Protein AF-A0A392SYA6-F1 (afdb_monomer)

Structure (mmCIF, N/CA/C/O backbone):
data_AF-A0A392SYA6-F1
#
_entry.id   AF-A0A392SYA6-F1
#
loop_
_atom_site.group_PDB
_atom_site.id
_atom_site.type_symbol
_atom_site.label_atom_id
_atom_site.label_alt_id
_atom_site.label_comp_id
_atom_site.label_asym_id
_atom_site.label_entity_id
_atom_site.label_seq_id
_atom_site.pdbx_PDB_ins_code
_atom_site.Cartn_x
_atom_site.Cartn_y
_atom_site.Cartn_z
_atom_site.occupancy
_atom_site.B_iso_or_equiv
_atom_site.auth_seq_id
_atom_site.auth_comp_id
_atom_site.auth_asym_id
_atom_site.auth_atom_id
_atom_site.pdbx_PDB_model_num
ATOM 1 N N . MET A 1 1 ? 7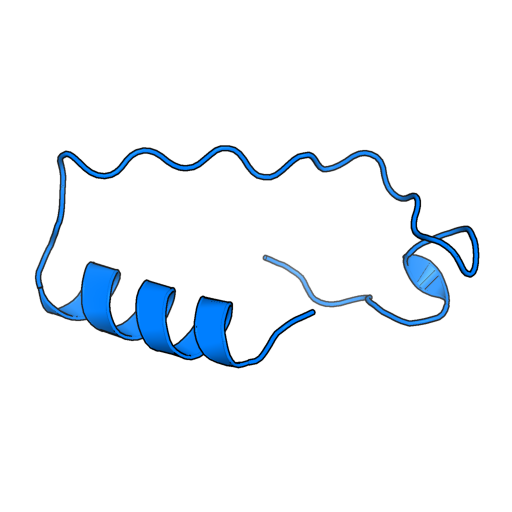.488 -3.337 -3.657 1.00 71.62 1 MET A N 1
ATOM 2 C CA . MET A 1 1 ? 6.541 -3.084 -2.550 1.00 71.62 1 MET A CA 1
ATOM 3 C C . MET A 1 1 ? 7.253 -3.406 -1.237 1.00 71.62 1 MET A C 1
ATOM 5 O O . MET A 1 1 ? 7.966 -4.400 -1.190 1.00 71.62 1 MET A O 1
ATOM 9 N N . GLU A 1 2 ? 7.185 -2.531 -0.231 1.00 92.25 2 GLU A N 1
ATOM 10 C CA . GLU A 1 2 ? 8.027 -2.620 0.978 1.00 92.25 2 GLU A CA 1
ATOM 11 C C . GLU A 1 2 ? 7.505 -3.654 1.984 1.00 92.25 2 GLU A C 1
ATOM 13 O O . GLU A 1 2 ? 6.359 -3.565 2.425 1.00 92.25 2 GLU A O 1
ATOM 18 N N . GLY A 1 3 ? 8.358 -4.580 2.432 1.00 94.62 3 GLY A N 1
ATOM 19 C CA . GLY A 1 3 ? 7.952 -5.676 3.327 1.00 94.62 3 GLY A CA 1
ATOM 20 C C . GLY A 1 3 ? 7.349 -5.217 4.661 1.00 94.62 3 GLY A C 1
ATOM 21 O O . GLY A 1 3 ? 6.423 -5.845 5.169 1.00 94.62 3 GLY A O 1
ATOM 22 N N . ILE A 1 4 ? 7.792 -4.068 5.183 1.00 96.88 4 ILE A N 1
ATOM 23 C CA . ILE A 1 4 ? 7.243 -3.488 6.418 1.00 96.88 4 ILE A CA 1
ATOM 24 C C . ILE A 1 4 ? 5.746 -3.168 6.299 1.00 96.88 4 ILE A C 1
ATOM 26 O O . ILE A 1 4 ? 5.010 -3.279 7.279 1.00 96.88 4 ILE A O 1
ATOM 30 N N . SER A 1 5 ? 5.277 -2.810 5.098 1.00 95.56 5 SER A N 1
ATOM 31 C CA . SER A 1 5 ? 3.856 -2.552 4.856 1.00 95.56 5 SER A CA 1
ATOM 32 C C . SER A 1 5 ? 3.037 -3.844 4.922 1.00 95.56 5 SER A C 1
ATOM 34 O O . SER A 1 5 ? 1.986 -3.861 5.559 1.00 95.56 5 SER A O 1
ATOM 36 N N . ASN A 1 6 ? 3.559 -4.956 4.397 1.00 95.69 6 ASN A N 1
ATOM 37 C CA . ASN A 1 6 ? 2.916 -6.270 4.471 1.00 95.69 6 ASN A CA 1
ATOM 38 C C . ASN A 1 6 ? 2.834 -6.781 5.918 1.00 95.69 6 ASN A C 1
ATOM 40 O O . ASN A 1 6 ? 1.784 -7.269 6.345 1.00 95.69 6 ASN A O 1
ATOM 44 N N . GLU A 1 7 ? 3.915 -6.640 6.691 1.00 98.19 7 GLU A N 1
ATOM 45 C CA . GLU A 1 7 ? 3.941 -7.007 8.113 1.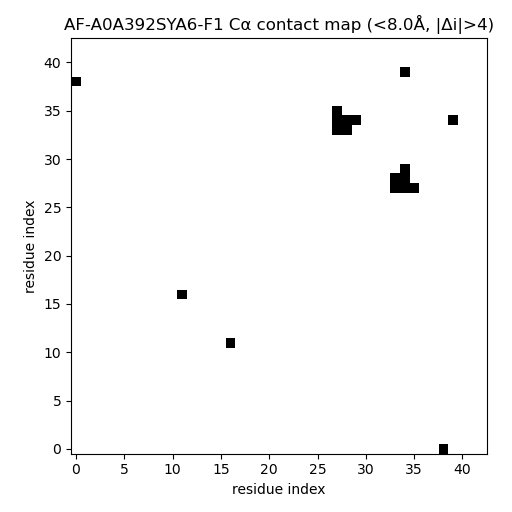00 98.19 7 GLU A CA 1
ATOM 46 C C . GLU A 1 7 ? 2.921 -6.193 8.922 1.00 98.19 7 GLU A C 1
ATOM 48 O O . GLU A 1 7 ? 2.130 -6.755 9.687 1.00 98.19 7 GLU A O 1
ATOM 53 N N . ALA A 1 8 ? 2.884 -4.875 8.707 1.00 97.69 8 ALA A N 1
ATOM 54 C CA . ALA A 1 8 ? 1.946 -3.984 9.380 1.00 97.69 8 ALA A CA 1
ATOM 55 C C . ALA A 1 8 ? 0.483 -4.286 9.008 1.00 97.69 8 ALA A C 1
ATOM 57 O O . ALA A 1 8 ? -0.366 -4.353 9.899 1.00 97.69 8 ALA A O 1
ATOM 58 N N . CYS A 1 9 ? 0.179 -4.512 7.724 1.00 96.94 9 CYS A N 1
ATOM 59 C CA . CYS A 1 9 ? -1.166 -4.866 7.257 1.00 96.94 9 CYS A CA 1
ATOM 60 C C . CYS A 1 9 ? -1.648 -6.202 7.845 1.00 96.94 9 CYS A C 1
ATOM 62 O O . CYS A 1 9 ? -2.793 -6.296 8.294 1.00 96.94 9 CYS A O 1
ATOM 64 N N . SER A 1 10 ? -0.770 -7.208 7.922 1.00 97.69 10 SER A N 1
ATOM 65 C CA . SER A 1 10 ? -1.069 -8.496 8.564 1.00 97.69 10 SER A CA 1
ATOM 66 C C . SER A 1 10 ? -1.440 -8.318 10.042 1.00 97.69 10 SER A C 1
ATOM 68 O O . SER A 1 10 ? -2.468 -8.821 10.508 1.00 97.69 10 SER A O 1
ATOM 70 N N . LEU A 1 11 ? -0.658 -7.519 10.772 1.00 98.44 11 LEU A N 1
ATOM 71 C CA . LEU A 1 11 ? -0.906 -7.231 12.183 1.00 98.44 11 LEU A CA 1
ATOM 72 C C . LEU A 1 11 ? -2.186 -6.413 12.404 1.00 98.44 11 LEU A C 1
ATOM 74 O O . LEU A 1 11 ? -2.954 -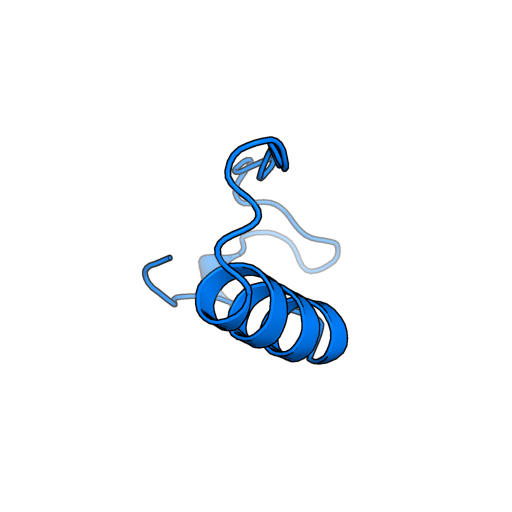6.700 13.3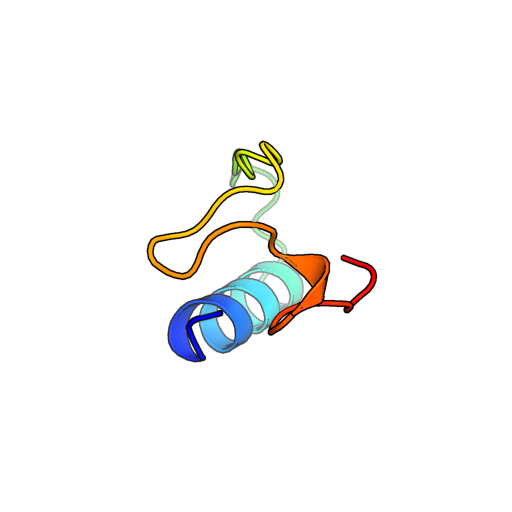23 1.00 98.44 11 LEU A O 1
ATOM 78 N N . ALA A 1 12 ? -2.447 -5.423 11.549 1.00 98.12 12 ALA A N 1
ATOM 79 C CA . ALA A 1 12 ? -3.654 -4.604 11.604 1.00 98.12 12 ALA A CA 1
ATOM 80 C C . ALA A 1 12 ? -4.927 -5.440 11.387 1.00 98.12 12 ALA A C 1
ATOM 82 O O . ALA A 1 12 ? -5.918 -5.243 12.100 1.00 98.12 12 ALA A O 1
ATOM 83 N N . GLY A 1 13 ? -4.881 -6.398 10.454 1.00 97.81 13 GLY A N 1
ATOM 84 C CA . GLY A 1 13 ? -5.942 -7.383 10.248 1.00 97.81 13 GLY A CA 1
ATOM 85 C C . GLY A 1 13 ? -6.125 -8.292 11.464 1.00 97.81 13 GLY A C 1
ATOM 86 O O . GLY A 1 13 ? -7.247 -8.462 11.941 1.00 97.81 13 GLY A O 1
ATOM 87 N N . HIS A 1 14 ? -5.025 -8.803 12.028 1.00 98.44 14 HIS A N 1
ATOM 88 C CA . HIS A 1 14 ? -5.056 -9.638 13.232 1.00 98.44 14 HIS A CA 1
ATOM 89 C C . HIS A 1 14 ? -5.657 -8.919 14.455 1.00 98.44 14 HIS A C 1
ATOM 91 O O . HIS A 1 14 ? -6.422 -9.519 15.209 1.00 98.44 14 HIS A O 1
ATOM 97 N N . TRP A 1 15 ? -5.351 -7.634 14.650 1.00 98.50 15 TRP A N 1
ATOM 98 C CA . TRP A 1 15 ? -5.861 -6.830 15.770 1.00 98.50 15 TRP A CA 1
ATOM 99 C C . TRP A 1 15 ? -7.234 -6.196 15.528 1.00 98.50 15 TRP A C 1
ATOM 101 O O . TRP A 1 15 ? -7.770 -5.551 16.431 1.00 98.50 15 TRP A O 1
ATOM 111 N N . GLY A 1 16 ? -7.818 -6.367 14.339 1.00 97.81 16 GLY A N 1
ATOM 112 C CA . GLY A 1 16 ? -9.151 -5.854 14.028 1.00 97.81 16 GLY A CA 1
ATOM 113 C C . GLY A 1 16 ? -9.237 -4.328 14.110 1.00 97.81 16 GLY A C 1
ATOM 114 O O . GLY A 1 16 ? -10.189 -3.793 14.683 1.00 97.81 16 GLY A O 1
ATOM 115 N N . LEU A 1 17 ? -8.247 -3.615 13.561 1.00 98.31 17 LEU A N 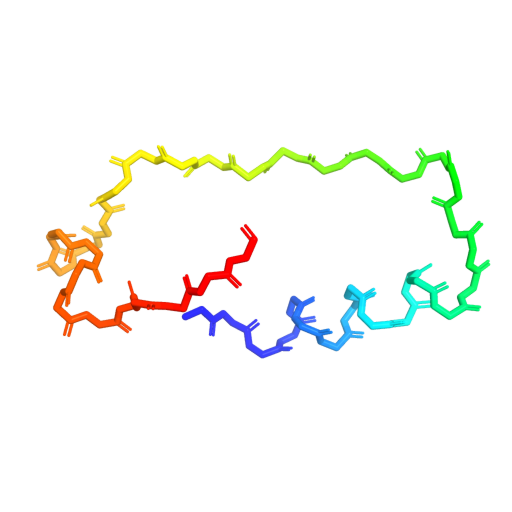1
ATOM 116 C CA . LEU A 1 17 ? -8.176 -2.148 13.607 1.00 98.31 17 LEU A CA 1
ATOM 117 C C . LEU A 1 17 ? -9.228 -1.473 12.701 1.00 98.31 17 LEU A C 1
ATOM 119 O O . LEU A 1 17 ? -8.890 -0.770 11.756 1.00 98.31 17 LEU A O 1
ATOM 123 N N . GLY A 1 18 ? -10.520 -1.612 13.008 1.00 97.44 18 GLY A N 1
ATOM 124 C CA . GLY A 1 18 ? -11.636 -1.143 12.166 1.00 97.44 18 GLY A CA 1
ATOM 125 C C . GLY A 1 18 ? -11.788 0.379 12.012 1.00 97.44 18 GLY A C 1
ATOM 126 O O . GLY A 1 18 ? -12.728 0.838 11.373 1.00 97.44 18 GLY A O 1
ATOM 127 N N . LYS A 1 19 ? -10.892 1.171 12.612 1.00 98.25 19 LYS A N 1
ATOM 128 C CA . LYS A 1 19 ? -10.799 2.627 12.403 1.00 98.25 19 LYS A CA 1
ATOM 129 C C . LYS A 1 19 ? -9.591 3.034 11.554 1.00 98.25 19 LYS A C 1
ATOM 131 O O . LYS A 1 19 ? -9.432 4.220 11.280 1.00 98.25 19 LYS A O 1
ATOM 136 N N . LEU A 1 20 ? -8.733 2.085 11.173 1.00 97.75 20 LEU A N 1
ATOM 137 C CA . LEU A 1 20 ? -7.639 2.327 10.242 1.00 97.75 20 LEU A CA 1
ATOM 138 C C . LEU A 1 20 ? -8.209 2.371 8.823 1.00 97.75 20 LEU A C 1
ATOM 140 O O . LEU A 1 20 ? -8.817 1.408 8.366 1.00 97.75 20 LEU A O 1
ATOM 144 N N . ILE A 1 21 ? -8.005 3.493 8.139 1.00 97.56 21 ILE A N 1
ATOM 145 C CA . ILE A 1 21 ? -8.396 3.689 6.743 1.00 97.56 21 ILE A CA 1
ATOM 146 C C . ILE A 1 21 ? -7.131 4.102 5.996 1.00 97.56 21 ILE A C 1
ATOM 148 O O . ILE A 1 21 ? -6.544 5.138 6.308 1.00 97.56 21 ILE A O 1
ATOM 152 N N . ALA A 1 22 ? -6.701 3.272 5.052 1.00 96.94 22 ALA A N 1
ATOM 153 C CA . ALA A 1 22 ? -5.553 3.534 4.195 1.00 96.94 22 ALA A CA 1
ATOM 154 C C . ALA A 1 22 ? -6.030 3.849 2.776 1.00 96.94 22 ALA A C 1
ATOM 156 O O . ALA A 1 22 ? -7.045 3.323 2.322 1.00 96.94 22 ALA A O 1
ATOM 157 N N . PHE A 1 23 ? -5.275 4.694 2.083 1.00 97.62 23 PHE A N 1
ATOM 158 C CA . PHE A 1 23 ? -5.463 4.962 0.666 1.00 97.62 23 PHE A CA 1
ATOM 159 C C . PHE A 1 23 ? -4.275 4.371 -0.078 1.00 97.62 23 PHE A C 1
ATOM 161 O O . PHE A 1 23 ? -3.132 4.736 0.198 1.00 97.62 23 PHE A O 1
ATOM 168 N N . TYR A 1 24 ? -4.558 3.446 -0.988 1.00 95.50 24 TYR A N 1
ATOM 169 C CA . TYR A 1 24 ? -3.582 2.943 -1.939 1.00 95.50 24 TYR A CA 1
ATOM 170 C C . TYR A 1 24 ? -3.687 3.796 -3.205 1.00 95.50 24 TYR A C 1
ATOM 172 O O . TYR A 1 24 ? -4.741 3.823 -3.839 1.00 95.50 24 TYR A O 1
ATOM 180 N N . ASP A 1 25 ? -2.640 4.565 -3.510 1.00 97.25 25 ASP A N 1
ATOM 181 C CA . ASP A 1 25 ? -2.578 5.376 -4.730 1.00 97.25 25 ASP A CA 1
ATOM 182 C C . ASP A 1 25 ? -2.239 4.480 -5.926 1.00 97.25 25 ASP A C 1
ATOM 18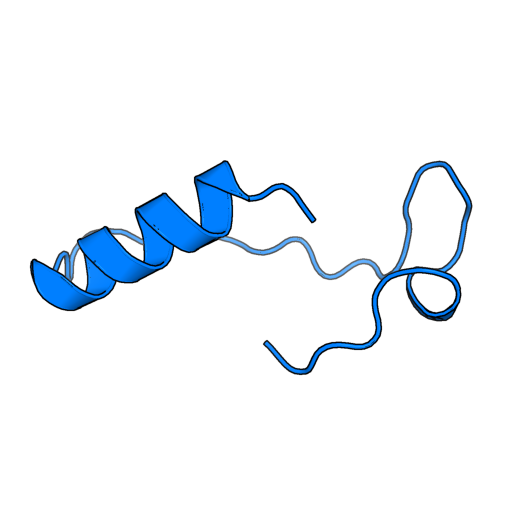4 O O . ASP A 1 25 ? -1.075 4.286 -6.277 1.00 97.25 25 ASP A O 1
ATOM 188 N N . ASP A 1 26 ? -3.279 3.886 -6.505 1.00 96.06 26 ASP A N 1
ATOM 189 C CA . ASP A 1 26 ? -3.185 2.965 -7.633 1.00 96.06 26 ASP A CA 1
ATOM 190 C C . ASP A 1 26 ? -3.088 3.711 -8.975 1.00 96.06 26 ASP A C 1
ATOM 192 O O . ASP A 1 26 ? -4.025 3.774 -9.775 1.00 96.06 26 ASP A O 1
ATOM 196 N N . ASN A 1 27 ? -1.940 4.342 -9.212 1.00 96.50 27 ASN A N 1
ATOM 197 C CA . ASN A 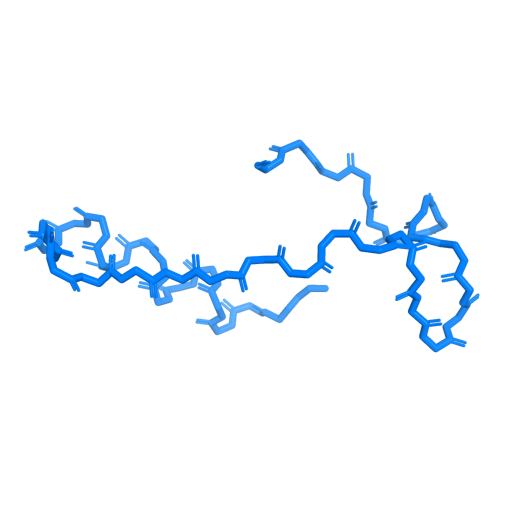1 27 ? -1.683 5.118 -10.428 1.00 96.50 27 ASN A CA 1
ATOM 198 C C . ASN A 1 27 ? -0.835 4.373 -11.478 1.00 96.50 27 ASN A C 1
ATOM 200 O O . ASN A 1 27 ? -0.552 4.942 -12.532 1.00 96.50 27 ASN A O 1
ATOM 204 N N . HIS A 1 28 ? -0.462 3.115 -11.206 1.00 95.81 28 HIS A N 1
ATOM 205 C CA . HIS A 1 28 ? 0.307 2.227 -12.091 1.00 95.81 28 HIS A CA 1
ATOM 206 C C . HIS A 1 28 ? 1.719 2.723 -12.473 1.00 95.81 28 HIS A C 1
ATOM 208 O O . HIS A 1 28 ? 2.326 2.207 -13.411 1.00 95.81 28 HIS A O 1
ATOM 214 N N . ILE A 1 29 ? 2.279 3.713 -11.764 1.00 95.88 29 ILE A N 1
ATOM 215 C CA . ILE A 1 29 ? 3.594 4.291 -12.070 1.00 95.88 29 ILE A CA 1
ATOM 216 C C . ILE A 1 29 ? 4.521 4.246 -10.851 1.00 95.88 29 ILE A C 1
ATOM 218 O O . ILE A 1 29 ? 4.169 4.621 -9.735 1.00 95.88 29 ILE A O 1
ATOM 222 N N . SER A 1 30 ? 5.763 3.838 -11.093 1.00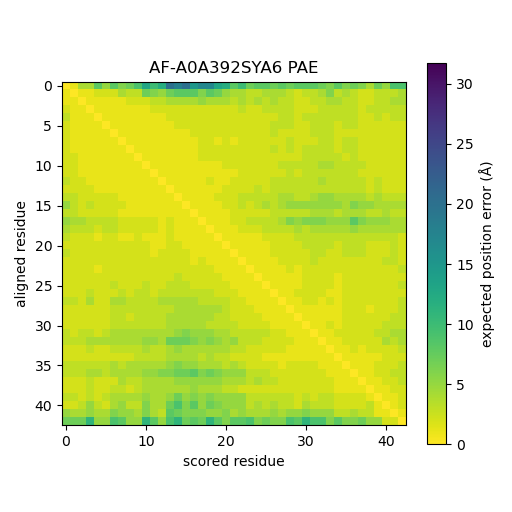 96.44 30 SER A N 1
ATOM 223 C CA . SER A 1 30 ? 6.883 3.879 -10.154 1.00 96.44 30 SER A CA 1
ATOM 224 C C . SER A 1 30 ? 8.088 4.603 -10.777 1.00 96.44 30 SER A C 1
ATOM 226 O O . SER A 1 30 ? 8.008 5.114 -11.894 1.00 96.44 30 SER A O 1
ATOM 228 N N . ILE A 1 31 ? 9.225 4.657 -10.071 1.00 96.44 31 ILE A N 1
ATOM 229 C CA . ILE A 1 31 ? 10.464 5.257 -10.605 1.00 96.44 31 ILE A CA 1
ATOM 230 C C . ILE A 1 31 ? 10.928 4.534 -11.879 1.00 96.44 31 ILE A C 1
ATOM 232 O O . ILE A 1 31 ? 11.378 5.190 -12.817 1.00 96.44 31 ILE A O 1
ATOM 236 N N . ASP A 1 32 ? 10.758 3.212 -11.934 1.00 96.12 32 ASP A N 1
ATOM 237 C CA . ASP A 1 32 ? 11.167 2.392 -13.079 1.00 96.12 32 ASP A CA 1
ATOM 238 C C . ASP A 1 32 ? 10.119 2.391 -14.214 1.00 96.12 32 ASP A C 1
ATOM 240 O O . ASP A 1 32 ? 10.334 1.779 -15.259 1.00 96.12 32 ASP A O 1
ATOM 244 N N . GLY A 1 33 ? 9.011 3.126 -14.052 1.00 95.94 33 GLY A N 1
ATOM 245 C CA . GLY A 1 33 ? 7.917 3.214 -15.017 1.00 95.94 33 GLY A CA 1
ATOM 246 C C . GLY A 1 33 ? 6.700 2.394 -14.598 1.00 95.94 33 GLY A C 1
ATOM 247 O O . GLY A 1 33 ? 6.331 2.395 -13.423 1.00 95.94 33 GLY A O 1
ATOM 248 N N . ASP A 1 34 ? 6.064 1.745 -15.573 1.00 96.69 34 ASP A N 1
ATOM 249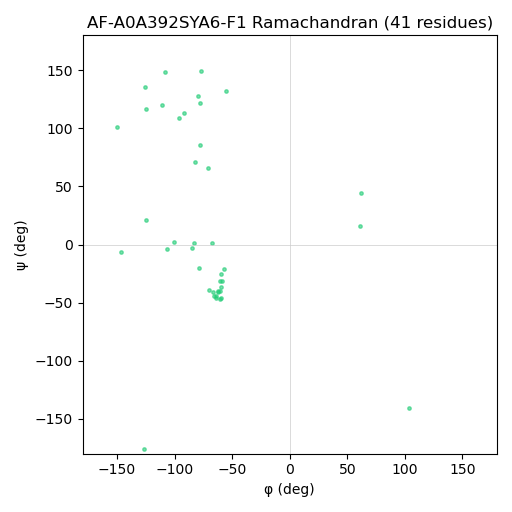 C CA . ASP A 1 34 ? 4.845 0.949 -15.392 1.00 96.69 34 ASP A CA 1
ATOM 250 C C . ASP A 1 34 ? 5.038 -0.139 -14.324 1.00 96.69 34 ASP A C 1
ATOM 252 O O . ASP A 1 34 ? 6.039 -0.858 -14.344 1.00 96.69 34 ASP A O 1
ATOM 256 N N . THR A 1 35 ? 4.099 -0.268 -13.385 1.00 96.44 35 THR A N 1
ATOM 257 C CA . THR A 1 35 ? 4.161 -1.278 -12.318 1.00 96.44 35 THR A CA 1
ATOM 258 C C . THR A 1 35 ? 4.210 -2.709 -12.850 1.00 96.44 35 THR A C 1
ATOM 260 O O . THR A 1 35 ? 4.826 -3.552 -12.199 1.00 96.44 35 THR A O 1
ATOM 263 N N . GLU A 1 36 ? 3.693 -2.982 -14.052 1.00 95.81 36 GLU A N 1
ATOM 264 C CA . GLU A 1 36 ? 3.678 -4.319 -14.669 1.00 95.81 36 GLU A CA 1
ATOM 265 C C . GLU A 1 36 ? 5.072 -4.962 -14.818 1.00 95.81 36 GLU A C 1
ATOM 267 O O . GLU A 1 36 ? 5.195 -6.182 -14.924 1.00 95.81 36 GLU A O 1
ATOM 272 N N . ILE A 1 37 ? 6.151 -4.172 -14.804 1.00 96.38 37 ILE A N 1
ATOM 273 C CA . ILE A 1 37 ? 7.522 -4.696 -14.933 1.00 96.38 37 ILE A CA 1
ATOM 274 C C . ILE A 1 37 ? 8.074 -5.292 -13.628 1.00 96.38 37 ILE A C 1
ATOM 276 O O . ILE A 1 37 ? 9.050 -6.044 -13.670 1.00 96.38 37 ILE A O 1
ATOM 280 N N . ALA A 1 38 ? 7.503 -4.932 -12.473 1.00 93.81 38 ALA A N 1
ATOM 281 C CA . ALA A 1 38 ? 8.073 -5.249 -11.158 1.00 93.81 38 ALA A CA 1
ATOM 282 C C . ALA A 1 38 ? 7.037 -5.519 -10.048 1.00 93.81 38 ALA A C 1
ATOM 284 O O . ALA A 1 38 ? 7.419 -5.909 -8.943 1.00 93.81 38 ALA A O 1
ATOM 285 N N . PHE A 1 39 ? 5.747 -5.316 -10.309 1.00 93.88 39 PHE A N 1
ATOM 286 C CA . PHE A 1 39 ? 4.657 -5.510 -9.360 1.00 93.88 39 PHE A CA 1
ATOM 287 C C . PHE A 1 39 ? 3.365 -5.907 -10.095 1.00 93.88 39 PHE A C 1
ATOM 289 O O . PHE A 1 39 ? 2.679 -5.062 -10.656 1.00 93.88 39 PHE A O 1
ATOM 296 N N . THR A 1 40 ? 3.040 -7.204 -10.076 1.00 93.94 40 THR A N 1
ATOM 297 C CA . THR A 1 40 ? 1.874 -7.796 -10.770 1.00 93.94 40 THR A CA 1
ATOM 298 C C . THR A 1 40 ? 0.969 -8.589 -9.816 1.00 93.94 40 THR A C 1
ATOM 300 O O . THR A 1 40 ? 0.280 -9.529 -10.219 1.00 93.94 40 THR A O 1
ATOM 303 N N . GLU A 1 41 ? 1.056 -8.312 -8.516 1.00 92.38 41 GLU A N 1
ATOM 304 C CA . GLU A 1 41 ? 0.241 -8.974 -7.497 1.00 92.38 41 GLU A CA 1
ATOM 305 C C . GLU A 1 41 ? -1.181 -8.400 -7.498 1.00 92.38 41 GLU A C 1
ATOM 307 O O . GLU A 1 41 ? -1.389 -7.227 -7.791 1.00 92.38 41 GLU A O 1
ATOM 312 N N . ASN A 1 42 ? -2.167 -9.230 -7.153 1.00 88.00 42 ASN A N 1
ATOM 313 C CA . ASN A 1 42 ? -3.554 -8.794 -7.006 1.00 88.00 42 ASN A CA 1
ATOM 314 C C . ASN A 1 42 ? -3.829 -8.497 -5.524 1.00 88.00 42 ASN A C 1
ATOM 316 O O . ASN A 1 42 ? -3.846 -9.433 -4.716 1.00 88.00 42 ASN A O 1
ATOM 320 N N . VAL A 1 43 ? -3.985 -7.211 -5.192 1.00 82.50 43 VAL A N 1
ATOM 321 C CA . VAL A 1 43 ? -4.123 -6.667 -3.827 1.00 82.50 43 VAL A CA 1
ATOM 322 C C . VAL A 1 43 ? -5.416 -5.887 -3.631 1.00 82.50 43 VAL A C 1
ATOM 324 O O . VAL A 1 43 ? -5.864 -5.214 -4.583 1.00 82.50 43 VAL A O 1
#

Secondary structure (DSSP, 8-state):
--HHHHHHHHHHHHTT-TT--------SEETTEEGGGT-----

pLDDT: mean 95.39, std 4.66, range [71.62, 98.5]

Solvent-accessible surface area (backbone atoms only — not comparable to full-atom values): 3054 Å² total; per-residue (Å²): 135,64,66,70,57,56,55,49,52,54,50,40,62,74,69,60,50,86,83,72,82,85,83,80,86,84,74,58,66,52,96,93,35,60,32,78,83,84,55,82,80,92,129

Foldseek 3Di:
DDVVVVVVVVVCVVVVVVVDDDDDPPPQADPVGGCVVPHDDDD

Mean predicted aligned error: 2.67 Å

InterPro domains:
  IPR005474 Transketolase, N-terminal [PF00456] (1-43)
  IPR029061 Thiamin diphosphate-binding fold [SSF52518] (1-42)
  IPR033247 Transketolase family [PTHR43522] (1-43)

Radius of gyration: 12.73 Å; Cα contacts (8 Å, |Δi|>4): 9; chains: 1; bounding box: 23×15×31 Å

Sequence (43 aa):
MEGISNEACSLAGHWGLGKLIAFYDDNHISIDGDTEIAFTENV

Organism: NCBI:txid97028